Protein AF-A0A0R3Q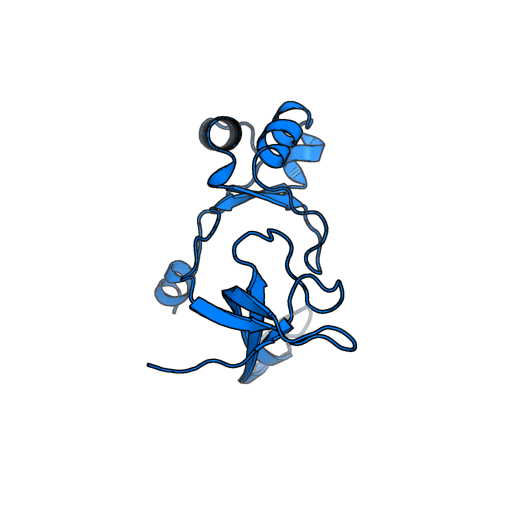9Z8-F1 (afdb_monomer)

InterPro domains:
  IPR005615 Glutathione synthase [PF03917] (2-154)
  IPR005615 Glutathione synthase [PTHR11130] (3-154)
  IPR014709 Glutathione synthase, C-terminal, eukaryotic [G3DSA:3.30.1490.50] (12-78)

Foldseek 3Di:
DVVVVVVPAFDKFALLDPDPVNVVVLVVCLVCVQQKKKDFPDDQQPDIDGDNRSNVCSVPDDNVRSRRIMITTDDQADWDWDWDDDPPDDTDTATKGKDKAWDWDWDWDDCDDPNNDTGTPDTDTDDMWIWMAHSPQPTGHVVVPRTDTDDDDDD

Structure (mmCIF, N/CA/C/O backbone):
data_AF-A0A0R3Q9Z8-F1
#
_entry.id   AF-A0A0R3Q9Z8-F1
#
loop_
_atom_site.group_PDB
_atom_site.id
_atom_site.type_symbol
_atom_site.label_atom_id
_atom_site.label_alt_id
_atom_site.label_comp_id
_atom_site.label_asym_id
_atom_site.label_entity_id
_atom_site.label_seq_id
_atom_site.pdbx_PDB_ins_code
_atom_site.Cartn_x
_atom_site.Cartn_y
_atom_site.Cartn_z
_atom_site.occupancy
_atom_site.B_iso_or_equiv
_atom_site.auth_seq_id
_atom_site.auth_comp_id
_atom_site.auth_asym_id
_atom_site.auth_atom_id
_atom_site.pdbx_PDB_model_num
ATOM 1 N N . MET A 1 1 ? -5.958 5.150 -23.360 1.00 74.81 1 MET A N 1
ATOM 2 C CA . MET A 1 1 ? -4.952 5.277 -22.278 1.00 74.81 1 MET A CA 1
ATOM 3 C C . MET A 1 1 ? -5.593 5.626 -20.936 1.00 74.81 1 MET A C 1
ATOM 5 O O . MET A 1 1 ? -5.501 4.816 -20.028 1.00 74.81 1 MET A O 1
ATOM 9 N N . CYS A 1 2 ? -6.322 6.743 -20.820 1.00 90.94 2 CYS A N 1
ATOM 10 C CA . CYS A 1 2 ? -6.938 7.185 -19.556 1.00 90.94 2 CYS A CA 1
ATOM 11 C C . CYS A 1 2 ? -7.865 6.149 -18.893 1.00 90.94 2 CYS A C 1
ATOM 13 O O . CYS A 1 2 ? -7.839 6.013 -17.678 1.00 90.94 2 CYS A O 1
ATOM 15 N N . ALA A 1 3 ? -8.637 5.380 -19.673 1.00 95.94 3 ALA A N 1
ATOM 16 C CA . ALA A 1 3 ? -9.494 4.320 -19.131 1.00 95.94 3 ALA A CA 1
ATOM 17 C C . ALA A 1 3 ? -8.695 3.211 -18.418 1.00 95.94 3 ALA A C 1
ATOM 19 O O . ALA A 1 3 ? -9.068 2.808 -17.324 1.00 95.94 3 ALA A O 1
ATOM 20 N N . ARG A 1 4 ? -7.558 2.781 -18.991 1.00 95.94 4 ARG A N 1
ATOM 21 C CA . ARG A 1 4 ? -6.675 1.768 -18.384 1.00 95.94 4 ARG A CA 1
ATOM 22 C C . ARG A 1 4 ? -6.050 2.257 -17.080 1.00 95.94 4 ARG A C 1
ATOM 24 O O . ARG A 1 4 ? -5.897 1.467 -16.168 1.00 95.94 4 ARG A O 1
ATOM 31 N N . ILE A 1 5 ? -5.708 3.545 -17.001 1.00 95.94 5 ILE A N 1
ATOM 32 C CA . ILE A 1 5 ? -5.172 4.158 -15.778 1.00 95.94 5 ILE A CA 1
ATOM 33 C C . ILE A 1 5 ? -6.262 4.222 -14.704 1.00 95.94 5 ILE A C 1
ATOM 35 O O . ILE A 1 5 ? -6.057 3.766 -13.591 1.00 95.94 5 ILE A O 1
ATOM 39 N N . ARG A 1 6 ? -7.456 4.726 -15.041 1.00 96.62 6 ARG A N 1
ATOM 40 C CA . ARG A 1 6 ? -8.563 4.832 -14.074 1.00 96.62 6 ARG A CA 1
ATOM 41 C C . ARG A 1 6 ? -8.991 3.480 -13.503 1.00 96.62 6 ARG A C 1
ATOM 43 O O . ARG A 1 6 ? -9.399 3.424 -12.354 1.00 96.62 6 ARG A O 1
ATOM 50 N N . GLN A 1 7 ? -8.877 2.403 -14.281 1.00 97.12 7 GLN A N 1
ATOM 51 C CA . GLN A 1 7 ? -9.171 1.042 -13.822 1.00 97.12 7 GLN A CA 1
ATOM 52 C C . GLN A 1 7 ? -8.245 0.552 -12.699 1.00 97.12 7 GLN A C 1
ATOM 54 O O . GLN A 1 7 ? -8.597 -0.412 -12.029 1.00 97.12 7 GLN A O 1
ATOM 59 N N . THR A 1 8 ? -7.083 1.179 -12.481 1.00 95.94 8 THR A N 1
ATOM 60 C CA . THR A 1 8 ? -6.161 0.791 -11.402 1.00 95.94 8 THR A CA 1
ATOM 61 C C . THR A 1 8 ? -6.380 1.580 -10.113 1.00 95.94 8 THR A C 1
ATOM 63 O O . THR A 1 8 ? -5.646 1.369 -9.151 1.00 95.94 8 THR A O 1
ATOM 66 N N . PHE A 1 9 ? -7.312 2.536 -10.087 1.00 97.31 9 PHE A N 1
ATOM 67 C CA . PHE A 1 9 ? -7.532 3.380 -8.916 1.00 97.31 9 PHE A CA 1
ATOM 68 C C . PHE A 1 9 ? -8.433 2.661 -7.913 1.00 97.31 9 PHE A C 1
ATOM 70 O O . PHE A 1 9 ? -9.537 2.247 -8.255 1.00 97.31 9 PHE A O 1
ATOM 77 N N . ALA A 1 10 ? -7.968 2.565 -6.670 1.00 97.25 10 ALA A N 1
ATOM 78 C CA . ALA A 1 10 ? -8.850 2.348 -5.531 1.00 97.25 10 ALA A CA 1
ATOM 79 C C . ALA A 1 10 ? -9.555 3.666 -5.167 1.00 97.25 10 ALA A C 1
ATOM 81 O O . ALA A 1 10 ? -9.137 4.744 -5.612 1.00 97.25 10 ALA A O 1
ATOM 82 N N . GLY A 1 11 ? -10.592 3.600 -4.335 1.00 97.81 11 GLY A N 1
ATOM 83 C CA . GLY A 1 11 ? -11.200 4.798 -3.764 1.00 97.81 11 GLY A CA 1
ATOM 84 C C . GLY A 1 11 ? -10.171 5.650 -3.010 1.00 97.81 11 GLY A C 1
ATOM 85 O O . GLY A 1 11 ? -9.413 5.138 -2.186 1.00 97.81 11 GLY A O 1
ATOM 86 N N . MET A 1 12 ? -10.122 6.947 -3.311 1.00 97.50 12 MET A N 1
ATOM 87 C CA . MET A 1 12 ? -9.241 7.917 -2.657 1.00 97.50 12 MET A CA 1
ATOM 88 C C . MET A 1 12 ? -10.004 9.218 -2.434 1.00 97.50 12 MET A C 1
ATOM 90 O O . MET A 1 12 ? -10.652 9.719 -3.355 1.00 97.50 12 MET A O 1
ATOM 94 N N . TRP A 1 13 ? -9.908 9.763 -1.224 1.00 98.06 13 TRP A N 1
ATOM 95 C CA . TRP A 1 13 ? -10.628 10.961 -0.808 1.00 98.06 13 TRP A CA 1
ATOM 96 C C . TRP A 1 13 ? -9.703 11.896 -0.029 1.00 98.06 13 TRP A C 1
ATOM 98 O O . TRP A 1 13 ? -9.052 11.477 0.932 1.00 98.06 13 TRP A O 1
ATOM 108 N N . GLY A 1 14 ? -9.657 13.156 -0.463 1.00 97.50 14 GLY A N 1
ATOM 109 C CA . GLY A 1 14 ? -9.049 14.250 0.292 1.00 97.50 14 GLY A CA 1
ATOM 110 C C . GLY A 1 14 ? -9.931 14.664 1.470 1.00 97.50 14 GLY A C 1
ATOM 111 O O . GLY A 1 14 ? -11.146 14.446 1.442 1.00 97.50 14 GLY A O 1
ATOM 112 N N . LEU A 1 15 ? -9.312 15.221 2.510 1.00 97.25 15 LEU A N 1
ATOM 113 C CA . LEU A 1 15 ? -9.976 15.629 3.755 1.00 97.25 15 LEU A CA 1
ATOM 114 C C . LEU A 1 15 ? -9.892 17.144 4.010 1.00 97.25 15 LEU A C 1
ATOM 116 O O . LEU A 1 15 ? -10.255 17.621 5.081 1.00 97.25 15 LEU A O 1
ATOM 120 N N . GLU A 1 16 ? -9.408 17.912 3.036 1.00 94.69 16 GLU A N 1
ATOM 121 C CA . GLU A 1 16 ? -9.184 19.356 3.139 1.00 94.69 16 GLU A CA 1
ATOM 122 C C . GLU A 1 16 ? -10.476 20.194 3.052 1.00 94.69 16 GLU A C 1
ATOM 124 O O . GLU A 1 16 ? -10.543 21.320 3.563 1.00 94.69 16 GLU A O 1
ATOM 129 N N . ASN A 1 17 ? -11.514 19.645 2.416 1.00 93.88 17 ASN A N 1
ATOM 130 C CA . ASN A 1 17 ? -12.780 20.334 2.170 1.00 93.88 17 ASN A CA 1
ATOM 131 C C . ASN A 1 17 ? -13.813 20.016 3.251 1.00 93.88 17 ASN A C 1
ATOM 133 O O . ASN A 1 17 ? -13.955 18.872 3.664 1.00 93.88 17 ASN A O 1
ATOM 137 N N . ASP A 1 18 ? -14.605 21.013 3.638 1.00 91.31 18 ASP A N 1
ATOM 138 C CA . ASP A 1 18 ? -15.706 20.856 4.598 1.00 91.31 18 ASP A CA 1
ATOM 139 C C . ASP A 1 18 ? -17.057 20.695 3.879 1.00 91.31 18 ASP A C 1
ATOM 141 O O . ASP A 1 18 ? -18.016 21.424 4.123 1.00 91.31 18 ASP A O 1
ATOM 145 N N . ASP A 1 19 ? -17.100 19.796 2.895 1.00 95.88 19 ASP A N 1
ATOM 146 C CA . ASP A 1 19 ? -18.308 19.502 2.126 1.00 95.88 19 ASP A CA 1
ATOM 147 C C . ASP A 1 19 ? -18.961 18.181 2.563 1.00 95.88 19 ASP A C 1
ATOM 149 O O . ASP A 1 19 ? -18.362 17.344 3.241 1.00 95.88 19 ASP A O 1
ATOM 153 N N . GLU A 1 20 ? -20.219 17.983 2.162 1.00 97.12 20 GLU A N 1
ATOM 154 C CA . GLU A 1 20 ? -21.011 16.809 2.542 1.00 97.12 20 GLU A CA 1
ATOM 155 C C . GLU A 1 20 ? -20.342 15.484 2.139 1.00 97.12 20 GLU A C 1
ATOM 157 O O . GLU A 1 20 ? -20.471 14.484 2.849 1.00 97.12 20 GLU A O 1
ATOM 162 N N . LYS A 1 21 ? -19.593 15.452 1.027 1.00 96.31 21 LYS A N 1
ATOM 163 C CA . LYS A 1 21 ? -18.909 14.232 0.581 1.00 96.31 21 LYS A CA 1
ATOM 164 C C . LYS A 1 21 ? -17.741 13.911 1.500 1.00 96.31 21 LYS A C 1
ATOM 166 O O . LYS A 1 21 ? -17.607 12.750 1.890 1.00 96.31 21 LYS A O 1
ATOM 171 N N . THR A 1 22 ? -16.943 14.912 1.870 1.00 97.00 22 THR A N 1
ATOM 172 C CA . THR A 1 22 ? -15.841 14.738 2.826 1.00 97.00 22 THR A CA 1
ATOM 173 C C . THR A 1 22 ? -16.364 14.309 4.196 1.00 97.00 22 THR A C 1
ATOM 175 O O . THR A 1 22 ? -15.882 13.335 4.773 1.00 97.00 22 THR A O 1
ATOM 178 N N . GLN A 1 23 ? -17.417 14.957 4.696 1.00 96.69 23 GLN A N 1
ATOM 179 C CA . GLN A 1 23 ? -18.018 14.583 5.980 1.00 96.69 23 GLN A CA 1
ATOM 180 C C . GLN A 1 23 ? -18.570 13.153 5.955 1.00 96.69 23 GLN A C 1
ATOM 182 O O . GLN A 1 23 ? -18.376 12.388 6.903 1.00 96.69 23 GLN A O 1
ATOM 187 N N . ARG A 1 24 ? -19.194 12.746 4.845 1.00 98.00 24 ARG A N 1
ATOM 188 C CA . ARG A 1 24 ? -19.706 11.384 4.675 1.00 98.00 24 ARG A CA 1
ATOM 189 C C . ARG A 1 24 ? -18.595 10.337 4.670 1.00 98.00 24 ARG A C 1
ATOM 191 O O . ARG A 1 24 ? -18.761 9.313 5.328 1.00 98.00 24 ARG A O 1
ATOM 198 N N . ILE A 1 25 ? -17.485 10.565 3.962 1.00 98.12 25 ILE A N 1
ATOM 199 C CA . ILE A 1 25 ? -16.381 9.591 3.944 1.00 98.12 25 ILE A CA 1
ATOM 200 C C . ILE A 1 25 ? -15.678 9.506 5.304 1.00 98.12 25 ILE A C 1
ATOM 202 O O . ILE A 1 25 ? -15.325 8.411 5.729 1.00 98.12 25 ILE A O 1
ATOM 206 N N . ILE A 1 26 ? -15.545 10.622 6.031 1.00 98.00 26 ILE A N 1
ATOM 207 C CA . ILE A 1 26 ? -15.006 10.621 7.400 1.00 98.00 26 ILE A CA 1
ATOM 208 C C . ILE A 1 26 ? -15.903 9.792 8.325 1.00 98.00 26 ILE A C 1
ATOM 210 O O . ILE A 1 26 ? -15.407 8.941 9.062 1.00 98.00 26 ILE A O 1
ATOM 214 N N . GLN A 1 27 ? -17.222 10.001 8.274 1.00 98.06 27 GLN A N 1
ATOM 215 C CA . GLN A 1 27 ? -18.175 9.233 9.080 1.00 98.06 27 GLN A CA 1
ATOM 216 C C . GLN A 1 27 ? -18.137 7.738 8.741 1.00 98.06 27 GLN A C 1
ATOM 218 O O . GLN A 1 27 ? -18.104 6.912 9.655 1.00 98.06 27 GLN A O 1
ATOM 223 N N . ASP A 1 28 ? -18.084 7.389 7.454 1.00 98.31 28 ASP A N 1
ATOM 224 C CA . ASP A 1 28 ? -17.993 5.997 7.002 1.00 98.31 28 ASP A CA 1
ATOM 225 C C . ASP A 1 28 ? -16.681 5.343 7.463 1.00 98.31 28 ASP A C 1
ATOM 227 O O . ASP A 1 28 ? -16.693 4.231 7.987 1.00 98.31 28 ASP A O 1
ATOM 231 N N . ALA A 1 29 ? -15.557 6.060 7.388 1.00 98.38 29 ALA A N 1
ATOM 232 C CA . ALA A 1 29 ? -14.266 5.568 7.865 1.00 98.38 29 ALA A CA 1
ATOM 233 C C . ALA A 1 29 ? -14.171 5.457 9.392 1.00 98.38 29 ALA A C 1
ATOM 235 O O . ALA A 1 29 ? -13.450 4.601 9.901 1.00 98.38 29 ALA A O 1
ATOM 236 N N . ILE A 1 30 ? -14.913 6.272 10.143 1.00 98.31 30 ILE A N 1
ATOM 237 C CA . ILE A 1 30 ? -15.039 6.116 11.597 1.00 98.31 30 ILE A CA 1
ATOM 238 C C . ILE A 1 30 ? -15.905 4.898 11.950 1.00 98.31 30 ILE A C 1
ATOM 240 O O . ILE A 1 30 ? -15.607 4.206 12.927 1.00 98.31 30 ILE A O 1
ATOM 244 N N . ALA A 1 31 ? -16.978 4.650 11.194 1.00 98.50 31 ALA A N 1
ATOM 245 C CA . ALA A 1 31 ? -17.916 3.554 11.439 1.00 98.50 31 ALA A CA 1
ATOM 246 C C . ALA A 1 31 ? -17.374 2.187 10.984 1.00 98.50 31 ALA A C 1
ATOM 248 O O . ALA A 1 31 ? -17.607 1.181 11.655 1.00 98.50 31 ALA A O 1
ATOM 249 N N . HIS A 1 32 ? -16.637 2.164 9.873 1.00 98.25 32 HIS A N 1
ATOM 250 C CA . HIS A 1 32 ? -16.098 0.968 9.221 1.00 98.25 32 HIS A CA 1
ATOM 251 C C . HIS A 1 32 ? -14.592 1.095 8.945 1.00 98.25 32 HIS A C 1
ATOM 253 O O . HIS A 1 32 ? -14.154 0.987 7.794 1.00 98.25 32 HIS A O 1
ATOM 259 N N . PRO A 1 33 ? -13.766 1.343 9.976 1.00 98.06 33 PRO A N 1
ATOM 260 C CA . PRO A 1 33 ? -12.352 1.654 9.791 1.00 98.06 33 PRO A CA 1
ATOM 261 C C . PRO A 1 33 ? -11.542 0.521 9.150 1.00 98.06 33 PRO A C 1
ATOM 263 O O . PRO A 1 33 ? -10.483 0.758 8.573 1.00 98.06 33 PRO A O 1
ATOM 266 N N . GLU A 1 34 ? -12.021 -0.720 9.216 1.00 97.06 34 GLU A N 1
ATOM 267 C CA . GLU A 1 34 ? -11.412 -1.869 8.551 1.00 97.06 34 GLU A CA 1
ATOM 268 C C . GLU A 1 34 ? -11.406 -1.758 7.020 1.00 97.06 34 GLU A C 1
ATOM 270 O O . GLU A 1 34 ? -10.572 -2.394 6.378 1.00 97.06 34 GLU A O 1
ATOM 275 N N . LYS A 1 35 ? -12.294 -0.947 6.432 1.00 98.06 35 LYS A N 1
ATOM 276 C CA . LYS A 1 35 ? -12.394 -0.745 4.978 1.00 98.06 35 LYS A CA 1
ATOM 277 C C . LYS A 1 35 ? -11.456 0.334 4.449 1.00 98.06 35 LYS A C 1
ATOM 279 O O . LYS A 1 35 ? -11.390 0.534 3.238 1.00 98.06 35 LYS A O 1
ATOM 284 N N . PHE A 1 36 ? -10.732 1.024 5.326 1.00 98.31 36 PHE A N 1
ATOM 285 C CA . PHE A 1 36 ? -9.964 2.207 4.965 1.00 98.31 36 PHE A CA 1
ATOM 286 C C . PHE A 1 36 ? -8.539 2.170 5.510 1.00 98.31 36 PHE A C 1
ATOM 288 O O . PHE A 1 36 ? -8.212 1.474 6.471 1.00 98.31 36 PHE A O 1
ATOM 295 N N . VAL A 1 37 ? -7.684 2.956 4.867 1.00 97.56 37 VAL A N 1
ATOM 296 C CA . VAL A 1 37 ? -6.339 3.293 5.323 1.00 97.56 37 VAL A CA 1
ATOM 297 C C . VAL A 1 37 ? -6.243 4.811 5.344 1.00 97.56 37 VAL A C 1
ATOM 299 O O . VAL A 1 37 ? -6.504 5.459 4.329 1.00 97.56 37 VAL A O 1
ATOM 302 N N . LEU A 1 38 ? -5.856 5.378 6.485 1.00 97.81 38 LEU A N 1
ATOM 303 C CA . LEU A 1 38 ? -5.582 6.808 6.608 1.00 97.81 38 LEU A CA 1
ATOM 304 C C . LEU A 1 38 ? -4.088 7.031 6.374 1.00 97.81 38 LEU A C 1
ATOM 306 O O . LEU A 1 38 ? -3.254 6.465 7.089 1.00 97.81 38 LEU A O 1
ATOM 310 N N . LYS A 1 39 ? -3.749 7.830 5.361 1.00 96.94 39 LYS A N 1
ATOM 311 C CA . LYS A 1 39 ? -2.365 8.006 4.907 1.00 96.94 39 LYS A CA 1
ATOM 312 C C . LYS A 1 39 ? -1.916 9.456 5.050 1.00 96.94 39 LYS A C 1
ATOM 314 O O . LYS A 1 39 ? -2.557 10.312 4.442 1.00 96.94 39 LYS A O 1
ATOM 319 N N . PRO A 1 40 ? -0.849 9.747 5.814 1.00 95.62 40 PRO A N 1
ATOM 320 C CA . PRO A 1 40 ? -0.187 11.043 5.740 1.00 95.62 40 PRO A CA 1
ATOM 321 C C . PRO A 1 40 ? 0.577 11.178 4.417 1.00 95.62 40 PRO A C 1
ATOM 323 O O . PRO A 1 40 ? 0.841 10.185 3.737 1.00 95.62 40 PRO A O 1
ATOM 326 N N . GLN A 1 41 ? 1.018 12.394 4.098 1.00 91.88 41 GLN A N 1
ATOM 327 C CA . GLN A 1 41 ? 1.934 12.662 2.979 1.00 91.88 41 GLN A CA 1
ATOM 328 C C . GLN A 1 41 ? 3.386 12.246 3.313 1.00 91.88 41 GLN A C 1
ATOM 330 O O . GLN A 1 41 ? 4.284 13.084 3.386 1.00 91.88 41 GLN A O 1
ATOM 335 N N . LEU A 1 42 ? 3.611 10.954 3.584 1.00 90.88 42 LEU A N 1
ATOM 336 C CA . LEU A 1 42 ? 4.920 10.361 3.898 1.00 90.88 42 LEU A CA 1
ATOM 337 C C . LEU A 1 42 ? 5.259 9.196 2.957 1.00 90.88 42 LEU A C 1
ATOM 339 O O . LEU A 1 42 ? 4.379 8.577 2.364 1.00 90.88 42 LEU A O 1
ATOM 343 N N . GLU A 1 43 ? 6.549 8.863 2.881 1.00 86.19 43 GLU A N 1
ATOM 344 C CA . GLU A 1 43 ? 7.095 7.811 2.016 1.00 86.19 43 GLU A CA 1
ATOM 345 C C . GLU A 1 43 ? 7.691 6.635 2.806 1.00 86.19 43 GLU A C 1
ATOM 347 O O . GLU A 1 43 ? 7.934 6.703 4.012 1.00 86.19 43 GLU A O 1
ATOM 352 N N . GLY A 1 44 ? 7.950 5.521 2.114 1.00 76.00 44 GLY A N 1
ATOM 353 C CA . GLY A 1 44 ? 8.661 4.366 2.685 1.00 76.00 44 GLY A CA 1
ATOM 354 C C . GLY A 1 44 ? 7.806 3.422 3.540 1.00 76.00 44 GLY A C 1
ATOM 355 O O . GLY A 1 44 ? 8.335 2.492 4.146 1.00 76.00 44 GLY A O 1
ATOM 356 N N . GLY A 1 45 ? 6.485 3.618 3.569 1.00 67.19 45 GLY A N 1
ATOM 357 C CA . GLY A 1 45 ? 5.543 2.724 4.254 1.00 67.19 45 GLY A CA 1
ATOM 358 C C . GLY A 1 45 ? 5.408 2.959 5.763 1.00 67.19 45 GLY A C 1
ATOM 359 O O . GLY A 1 45 ? 4.710 2.197 6.434 1.00 67.19 45 GLY A O 1
ATOM 360 N N . GLY A 1 46 ? 6.041 4.007 6.295 1.00 74.69 46 GLY A N 1
ATOM 361 C CA . GLY A 1 46 ? 5.828 4.484 7.660 1.00 74.69 46 GLY A CA 1
ATOM 362 C C . GLY A 1 46 ? 4.680 5.494 7.740 1.00 74.69 46 GLY A C 1
ATOM 363 O O . GLY A 1 46 ? 4.505 6.308 6.842 1.00 74.69 46 GLY A O 1
ATOM 364 N N . GLY A 1 47 ? 3.911 5.457 8.832 1.00 87.12 47 GLY A N 1
ATOM 365 C CA . GLY A 1 47 ? 2.962 6.523 9.192 1.00 87.12 47 GLY A CA 1
ATOM 366 C C . GLY A 1 47 ? 1.495 6.310 8.806 1.00 87.12 47 GLY A C 1
ATOM 367 O O . GLY A 1 47 ? 0.657 7.089 9.244 1.00 87.12 47 GLY A O 1
ATOM 368 N N . ASN A 1 48 ? 1.160 5.266 8.042 1.00 94.62 48 ASN A N 1
ATOM 369 C CA . ASN A 1 48 ? -0.242 4.923 7.775 1.00 94.62 48 ASN A CA 1
ATOM 370 C C . ASN A 1 48 ? -0.929 4.380 9.035 1.00 94.62 48 ASN A C 1
ATOM 372 O O . ASN A 1 48 ? -0.325 3.590 9.766 1.00 94.62 48 ASN A O 1
ATOM 376 N N . TYR A 1 49 ? -2.206 4.717 9.202 1.00 96.44 49 TYR A N 1
ATOM 377 C CA . TYR A 1 49 ? -3.074 4.163 10.242 1.00 96.44 49 TYR A CA 1
ATOM 378 C C . TYR A 1 49 ? -4.047 3.146 9.643 1.00 96.44 49 TYR A C 1
ATOM 380 O O . TYR A 1 49 ? -4.522 3.312 8.513 1.00 96.44 49 TYR A O 1
ATOM 388 N N . TYR A 1 50 ? -4.356 2.107 10.417 1.00 96.06 50 TYR A N 1
ATOM 389 C CA . TYR A 1 50 ? -5.194 0.983 9.997 1.00 96.06 50 TYR A CA 1
ATOM 390 C C . TYR A 1 50 ? -6.183 0.598 11.093 1.00 96.06 50 TYR A C 1
ATOM 392 O O . TYR A 1 50 ? -5.906 0.757 12.283 1.00 96.06 50 TYR A O 1
ATOM 400 N N . GLY A 1 51 ? -7.338 0.056 10.695 1.00 95.31 51 GLY A N 1
ATOM 401 C CA . GLY A 1 51 ? -8.335 -0.434 11.643 1.00 95.31 51 GLY A CA 1
ATOM 402 C C . GLY A 1 51 ? -8.681 0.632 12.685 1.00 95.31 51 GLY A C 1
ATOM 403 O O . GLY A 1 51 ? -8.834 1.802 12.352 1.00 95.31 51 GLY A O 1
ATOM 404 N N . LYS A 1 52 ? -8.767 0.255 13.962 1.00 96.81 52 LYS A N 1
ATOM 405 C CA . LYS A 1 52 ? -9.207 1.164 15.038 1.00 96.81 52 LYS A CA 1
ATOM 406 C C . LYS A 1 52 ? -8.446 2.496 15.083 1.00 96.81 52 LYS A C 1
ATOM 408 O O . LYS A 1 52 ? -9.075 3.519 15.343 1.00 96.81 52 LYS A O 1
ATOM 413 N N . GLU A 1 53 ? -7.155 2.499 14.746 1.00 97.50 53 GLU A N 1
ATOM 414 C CA . GLU A 1 53 ? -6.331 3.713 14.730 1.00 97.50 53 GLU A CA 1
ATOM 415 C C . GLU A 1 53 ? -6.837 4.758 13.720 1.00 97.50 53 GLU A C 1
ATOM 417 O O . GLU A 1 53 ? -6.725 5.956 13.970 1.00 97.50 53 GLU A O 1
ATOM 422 N N . VAL A 1 54 ? -7.450 4.333 12.604 1.00 98.12 54 VAL A N 1
ATOM 423 C CA . VAL A 1 54 ? -8.094 5.240 11.634 1.00 98.12 54 VAL A CA 1
ATOM 424 C C . VAL A 1 54 ? -9.211 6.026 12.313 1.00 98.12 54 VAL A C 1
ATOM 426 O O . VAL A 1 54 ? -9.231 7.256 12.262 1.00 98.12 54 VAL A O 1
ATOM 429 N N . ALA A 1 55 ? -10.126 5.322 12.984 1.00 98.12 55 ALA A N 1
ATOM 430 C CA . ALA A 1 55 ? -11.266 5.943 13.648 1.00 98.12 55 ALA A CA 1
ATOM 431 C C . ALA A 1 55 ? -10.829 6.824 14.826 1.00 98.12 55 ALA A C 1
ATOM 433 O O . ALA A 1 55 ? -11.393 7.897 15.034 1.00 98.12 55 ALA A O 1
ATOM 434 N N . GLU A 1 56 ? -9.837 6.382 15.600 1.00 98.00 56 GLU A N 1
ATOM 435 C CA . GLU A 1 56 ? -9.273 7.156 16.708 1.00 98.00 56 GLU A CA 1
ATOM 436 C C . GLU A 1 56 ? -8.641 8.454 16.207 1.00 98.00 56 GLU A C 1
ATOM 438 O O . GLU A 1 56 ? -8.978 9.530 16.705 1.00 98.00 56 GLU A O 1
ATOM 443 N N . LYS A 1 57 ? -7.803 8.381 15.166 1.00 97.69 57 LYS A N 1
ATOM 444 C CA . LYS A 1 57 ? -7.126 9.556 14.618 1.00 97.69 57 LYS A CA 1
ATOM 445 C C . LYS A 1 57 ? -8.123 10.546 14.011 1.00 97.69 57 LYS A C 1
ATOM 447 O O . LYS A 1 57 ? -8.065 11.729 14.350 1.00 97.69 57 LYS A O 1
ATOM 452 N N . LEU A 1 58 ? -9.083 10.075 13.207 1.00 97.69 58 LEU A N 1
ATOM 453 C CA . LEU A 1 58 ? -10.119 10.917 12.585 1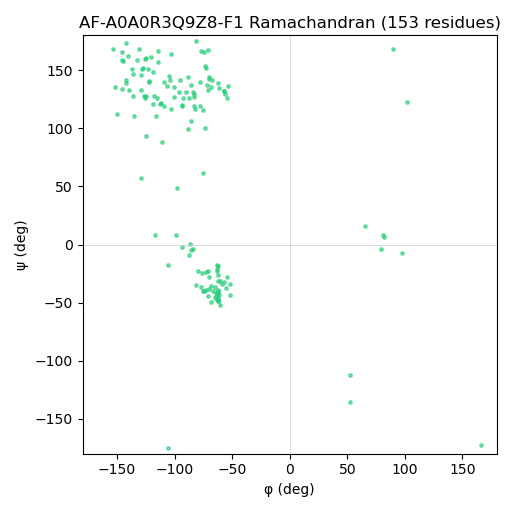.00 97.69 58 LEU A CA 1
ATOM 454 C C . LEU A 1 58 ? -10.976 11.675 13.610 1.00 97.69 58 LEU A C 1
ATOM 456 O O . LEU A 1 58 ? -11.362 12.809 13.350 1.00 97.69 58 LEU A O 1
ATOM 460 N N . LYS A 1 59 ? -11.242 11.096 14.787 1.00 97.00 59 LYS A N 1
ATOM 461 C CA . LYS A 1 59 ? -12.009 11.772 15.853 1.00 97.00 59 LYS A CA 1
ATOM 462 C C . LYS A 1 59 ? -11.250 12.913 16.529 1.00 97.00 59 LYS A C 1
ATOM 464 O O . LYS A 1 59 ? -11.881 13.764 17.147 1.00 97.00 59 LYS A O 1
ATOM 469 N N . THR A 1 60 ? -9.920 12.900 16.469 1.00 96.38 60 THR A N 1
ATOM 470 C CA . THR A 1 60 ? -9.068 13.859 17.195 1.00 96.38 60 THR A CA 1
ATOM 471 C C . THR A 1 60 ? -8.443 14.934 16.317 1.00 96.38 60 THR A C 1
ATOM 473 O O . THR A 1 60 ? -7.973 15.934 16.851 1.00 96.38 60 THR A O 1
ATOM 476 N N . MET A 1 61 ? -8.399 14.727 14.998 1.00 95.94 61 MET A N 1
ATOM 477 C CA . MET A 1 61 ? -7.713 15.642 14.091 1.00 95.94 61 MET A CA 1
ATOM 478 C C . MET A 1 61 ? -8.463 16.963 13.937 1.00 95.94 61 MET A C 1
ATOM 480 O O . MET A 1 61 ? -9.682 16.989 13.755 1.00 95.94 61 MET A O 1
ATOM 484 N N . ASN A 1 62 ? -7.713 18.062 13.949 1.00 94.75 62 ASN A N 1
ATOM 485 C CA . ASN A 1 62 ? -8.220 19.361 13.521 1.00 94.75 62 ASN A CA 1
ATOM 486 C C . ASN A 1 62 ? -8.191 19.497 11.984 1.00 94.75 62 ASN A C 1
ATOM 488 O O . ASN A 1 62 ? -7.693 18.626 11.273 1.00 94.75 62 ASN A O 1
ATOM 492 N N . ARG A 1 63 ? -8.724 20.604 11.459 1.00 90.88 63 ARG A N 1
ATOM 493 C CA . ARG A 1 63 ? -8.842 20.833 10.010 1.00 90.88 63 ARG A CA 1
ATOM 494 C C . ARG A 1 63 ? -7.495 20.880 9.279 1.00 90.88 63 ARG A C 1
ATOM 496 O O . ARG A 1 63 ? -7.390 20.340 8.182 1.00 90.88 63 ARG A O 1
ATOM 503 N N . ASP A 1 64 ? -6.483 21.495 9.883 1.00 91.44 64 ASP A N 1
ATOM 504 C CA . ASP A 1 64 ? -5.150 21.592 9.281 1.00 91.44 64 ASP A CA 1
ATOM 505 C C . ASP A 1 64 ? -4.466 20.223 9.265 1.00 91.44 64 ASP A C 1
ATOM 507 O O . ASP A 1 64 ? -3.824 19.856 8.282 1.00 91.44 64 ASP A O 1
ATOM 511 N N . GLU A 1 65 ? -4.658 19.426 10.323 1.00 95.12 65 GLU A N 1
ATOM 512 C CA . GLU A 1 65 ? -4.210 18.037 10.340 1.00 95.12 65 GLU A CA 1
ATOM 513 C C . GLU A 1 65 ? -4.908 17.232 9.251 1.00 95.12 65 GLU A C 1
ATOM 515 O O . GLU A 1 65 ? -4.209 16.581 8.490 1.00 95.12 65 GLU A O 1
ATOM 520 N N .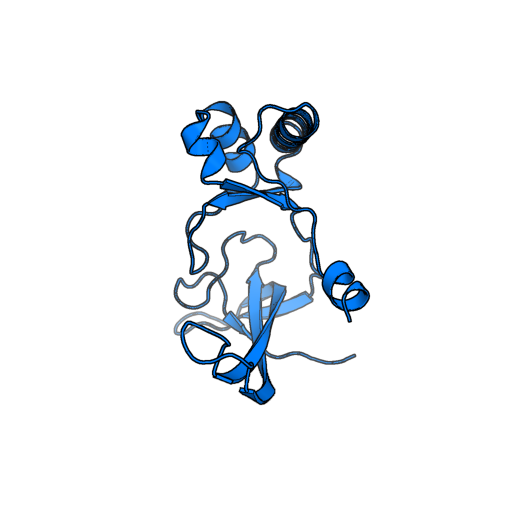 MET A 1 66 ? -6.238 17.312 9.121 1.00 95.88 66 MET A N 1
ATOM 521 C CA . MET A 1 66 ? -6.999 16.588 8.091 1.00 95.88 66 MET A CA 1
ATOM 522 C C . MET A 1 66 ? -6.439 16.829 6.683 1.00 95.88 66 MET A C 1
ATOM 524 O O . MET A 1 66 ? -6.244 15.872 5.938 1.00 95.88 66 MET A O 1
ATOM 528 N N . ALA A 1 67 ? -6.088 18.074 6.343 1.00 95.75 67 ALA A N 1
ATOM 529 C CA . ALA A 1 67 ? -5.516 18.422 5.040 1.00 95.75 67 ALA A CA 1
ATOM 530 C C . ALA A 1 67 ? -4.164 17.736 4.741 1.00 95.75 67 ALA A C 1
ATOM 532 O O . ALA A 1 67 ? -3.762 17.638 3.581 1.00 95.75 67 ALA A O 1
ATOM 533 N N . ALA A 1 68 ? -3.462 17.230 5.760 1.00 95.75 68 ALA A N 1
ATOM 534 C CA . ALA A 1 68 ? -2.222 16.469 5.607 1.00 95.75 68 ALA A CA 1
ATOM 535 C C . ALA A 1 68 ? -2.442 14.961 5.370 1.00 95.75 68 ALA A C 1
ATOM 537 O O . ALA A 1 68 ? -1.462 14.221 5.233 1.00 95.75 68 ALA A O 1
ATOM 538 N N . TYR A 1 69 ? -3.695 14.495 5.311 1.00 97.12 69 TYR A N 1
ATOM 539 C CA . TYR A 1 69 ? -4.040 13.089 5.111 1.00 97.12 69 TYR A CA 1
ATOM 540 C C . TYR A 1 69 ? -4.994 12.872 3.938 1.00 97.12 69 TYR A C 1
ATOM 542 O O . TYR A 1 69 ? -5.737 13.756 3.520 1.00 97.12 69 TYR A O 1
ATOM 550 N N . ILE A 1 70 ? -5.008 11.633 3.454 1.00 97.56 70 ILE A N 1
ATOM 551 C CA . ILE A 1 70 ? -6.074 11.102 2.605 1.00 97.56 70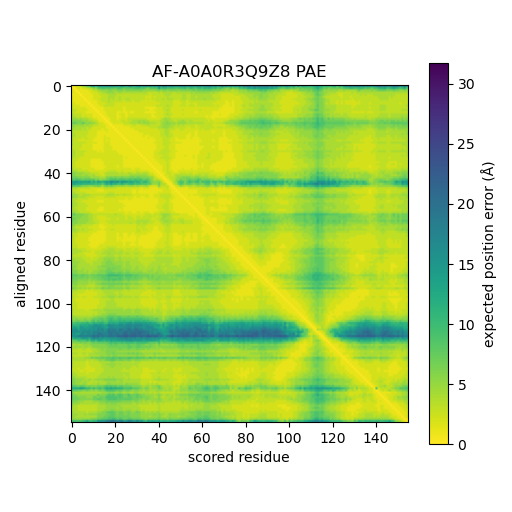 ILE A CA 1
ATOM 552 C C . ILE A 1 70 ? -6.674 9.850 3.241 1.00 97.56 70 ILE A C 1
ATOM 554 O O . ILE A 1 70 ? -5.976 9.082 3.915 1.00 97.56 70 ILE A O 1
ATOM 558 N N . ILE A 1 71 ? -7.954 9.607 2.969 1.00 98.25 71 ILE A N 1
ATOM 559 C CA . ILE A 1 71 ? -8.556 8.284 3.139 1.00 98.25 71 ILE A CA 1
ATOM 560 C C . ILE A 1 71 ? -8.384 7.529 1.823 1.00 98.25 71 ILE A C 1
ATOM 562 O O . ILE A 1 71 ? -8.692 8.045 0.749 1.00 98.25 71 ILE A O 1
ATOM 566 N N . MET A 1 72 ? -7.906 6.294 1.907 1.00 98.38 72 MET A N 1
ATOM 567 C CA . MET A 1 72 ? -7.856 5.364 0.785 1.00 98.38 72 MET A CA 1
ATOM 568 C C . MET A 1 72 ? -8.636 4.100 1.135 1.00 98.38 72 MET A C 1
ATOM 570 O O . MET A 1 72 ? -8.553 3.602 2.257 1.00 98.38 72 MET A O 1
ATOM 574 N N . GLU A 1 73 ? -9.369 3.564 0.169 1.00 98.25 73 GLU A N 1
ATOM 575 C CA . GLU A 1 73 ? -9.990 2.247 0.258 1.00 98.25 73 GLU A CA 1
ATOM 576 C C . GLU A 1 73 ? -8.923 1.177 0.534 1.00 98.25 73 GLU A C 1
ATOM 578 O O . GLU A 1 73 ? -7.873 1.117 -0.119 1.00 98.25 73 GLU A O 1
ATOM 583 N N . ARG A 1 74 ? -9.183 0.312 1.516 1.00 97.00 74 ARG A N 1
ATOM 584 C CA . ARG A 1 74 ? -8.297 -0.801 1.843 1.00 97.00 74 ARG A CA 1
ATOM 585 C C . ARG A 1 74 ? -8.457 -1.902 0.798 1.00 97.00 74 ARG A C 1
ATOM 587 O O . ARG A 1 74 ? -9.489 -2.560 0.705 1.00 97.00 74 ARG A O 1
ATOM 594 N N . ILE A 1 75 ? -7.386 -2.155 0.056 1.00 96.06 75 ILE A N 1
ATOM 595 C CA . ILE A 1 75 ? -7.327 -3.261 -0.901 1.00 96.06 75 ILE A CA 1
ATOM 596 C C . ILE A 1 75 ? -7.262 -4.587 -0.134 1.00 96.06 75 ILE A C 1
ATOM 598 O O . ILE A 1 75 ? -6.462 -4.737 0.792 1.00 96.06 75 ILE A O 1
ATOM 602 N N . THR A 1 76 ? -8.081 -5.556 -0.549 1.00 94.56 76 THR A N 1
ATOM 603 C CA . THR A 1 76 ? -8.116 -6.910 0.025 1.00 94.56 76 THR A CA 1
ATOM 604 C C . THR A 1 76 ? -7.573 -7.909 -1.006 1.00 94.56 76 THR A C 1
ATOM 606 O O . THR A 1 76 ? -8.334 -8.395 -1.842 1.00 94.56 76 THR A O 1
ATOM 609 N N . PRO A 1 77 ? -6.250 -8.156 -1.035 1.00 94.81 77 PRO A N 1
ATOM 610 C CA . PRO A 1 77 ? -5.618 -8.990 -2.056 1.00 94.81 77 PRO A CA 1
ATOM 611 C C . PRO A 1 77 ? -5.898 -10.485 -1.850 1.00 94.81 77 PRO A C 1
ATOM 613 O O . PRO A 1 77 ? -6.312 -10.925 -0.776 1.00 94.81 77 PRO A O 1
ATOM 616 N N . MET A 1 78 ? -5.614 -11.280 -2.884 1.00 94.44 78 MET A N 1
ATOM 61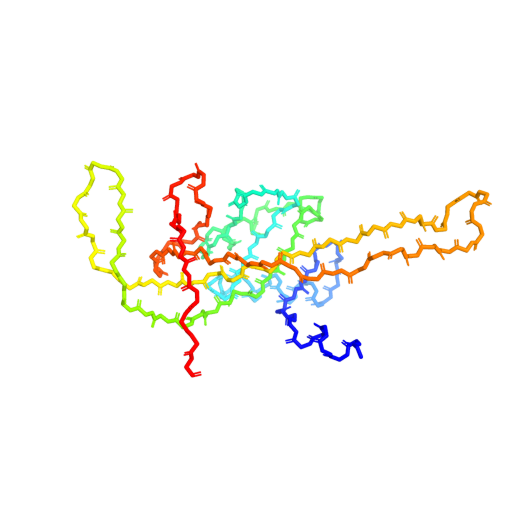7 C CA . MET A 1 78 ? -5.633 -12.740 -2.793 1.00 94.44 78 MET A CA 1
ATOM 618 C C . MET A 1 78 ? -4.610 -13.229 -1.763 1.00 94.44 78 MET A C 1
ATOM 620 O O . MET A 1 78 ? -3.460 -12.789 -1.756 1.00 94.44 78 MET A O 1
ATOM 624 N N . VAL A 1 79 ? -5.040 -14.170 -0.925 1.00 97.56 79 VAL A N 1
ATOM 625 C CA . VAL A 1 79 ? -4.193 -14.831 0.066 1.00 97.56 79 VAL A CA 1
ATOM 626 C C . VAL A 1 79 ? -3.684 -16.145 -0.510 1.00 97.56 79 VAL A C 1
ATOM 628 O O . VAL A 1 79 ? -4.472 -16.952 -1.004 1.00 97.56 79 VAL A O 1
ATOM 631 N N . VAL A 1 80 ? -2.380 -16.375 -0.407 1.00 96.38 80 VAL A N 1
ATOM 632 C CA . VAL A 1 80 ? -1.732 -17.625 -0.824 1.00 96.38 80 VAL A CA 1
ATOM 633 C C . VAL A 1 80 ? -0.880 -18.177 0.312 1.00 96.38 80 VAL A C 1
ATOM 635 O O . VAL A 1 80 ? -0.395 -17.423 1.149 1.00 96.38 80 VAL A O 1
ATOM 638 N N . LYS A 1 81 ? -0.686 -19.497 0.367 1.00 97.50 81 LYS A N 1
ATOM 639 C CA . LYS A 1 81 ? 0.278 -20.100 1.296 1.00 97.50 81 LYS A CA 1
ATOM 640 C C . LYS A 1 81 ? 1.671 -20.041 0.689 1.00 97.50 81 LYS A C 1
ATOM 642 O O . LYS A 1 81 ? 1.850 -20.479 -0.444 1.00 97.50 81 LYS A O 1
ATOM 647 N N . ASN A 1 82 ? 2.642 -19.536 1.441 1.00 96.88 82 ASN A N 1
ATOM 648 C CA . ASN A 1 82 ? 4.038 -19.499 1.016 1.00 96.88 82 ASN A CA 1
ATOM 649 C C . ASN A 1 82 ? 4.978 -19.705 2.215 1.00 96.88 82 ASN A C 1
ATOM 651 O O . ASN A 1 82 ? 4.585 -19.485 3.364 1.00 96.88 82 ASN A O 1
ATOM 655 N N . TYR A 1 83 ? 6.211 -20.132 1.949 1.00 97.00 83 TYR A N 1
ATOM 656 C CA . TYR A 1 83 ? 7.270 -20.162 2.952 1.00 97.00 83 TYR A CA 1
ATOM 657 C C . TYR A 1 83 ? 7.982 -18.812 2.992 1.00 97.00 83 TYR A C 1
ATOM 659 O O . TYR A 1 83 ? 8.483 -18.331 1.977 1.00 97.00 83 TYR A O 1
ATOM 667 N N . VAL A 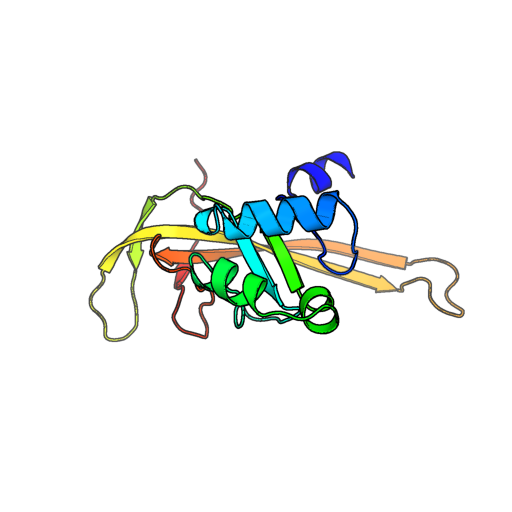1 84 ? 8.062 -18.218 4.177 1.00 96.12 84 VAL A N 1
ATOM 668 C CA . VAL A 1 84 ? 8.846 -17.011 4.434 1.00 96.12 84 VAL A CA 1
ATOM 669 C C . VAL A 1 84 ? 10.153 -17.415 5.099 1.00 96.12 84 VAL A C 1
ATOM 671 O O . VAL A 1 84 ? 10.159 -18.131 6.098 1.00 96.12 84 VAL A O 1
ATOM 674 N N . ILE A 1 85 ? 11.263 -16.963 4.522 1.00 95.69 85 ILE A N 1
ATOM 675 C CA . ILE A 1 85 ? 12.614 -17.273 4.989 1.00 95.69 85 ILE A CA 1
ATOM 676 C C . ILE A 1 85 ? 13.284 -15.966 5.396 1.00 95.69 85 ILE A C 1
ATOM 678 O O . ILE A 1 85 ? 13.320 -15.007 4.618 1.00 95.69 85 ILE A O 1
ATOM 682 N N . ARG A 1 86 ? 13.828 -15.933 6.613 1.00 94.38 86 ARG A N 1
ATOM 683 C CA . ARG A 1 86 ? 14.607 -14.809 7.139 1.00 94.38 86 ARG A CA 1
ATOM 684 C C . ARG A 1 86 ? 15.941 -15.312 7.692 1.00 94.38 86 ARG A C 1
ATOM 686 O O . ARG A 1 86 ? 16.029 -16.468 8.104 1.00 94.38 86 ARG A O 1
ATOM 693 N N . PRO A 1 87 ? 17.001 -14.486 7.679 1.00 95.00 87 PRO A N 1
ATOM 694 C CA . PRO A 1 87 ? 18.281 -14.882 8.251 1.00 95.00 87 PRO A CA 1
ATOM 695 C C . PRO A 1 87 ? 18.125 -15.277 9.722 1.00 95.00 87 PRO A C 1
ATOM 697 O O . PRO A 1 87 ? 17.552 -14.517 10.492 1.00 95.00 87 PRO A O 1
ATOM 700 N N . GLN A 1 88 ? 18.699 -16.421 10.104 1.00 95.44 88 GLN A N 1
ATOM 701 C CA . GLN A 1 88 ? 18.709 -16.923 11.489 1.00 95.44 88 GLN A CA 1
ATOM 702 C C . GLN A 1 88 ? 17.325 -17.289 12.060 1.00 95.44 88 GLN A C 1
ATOM 704 O O . GLN A 1 88 ? 17.195 -17.481 13.266 1.00 95.44 88 GLN A O 1
ATOM 709 N N . GLU A 1 89 ? 16.312 -17.434 11.206 1.00 95.56 89 GLU A N 1
ATOM 710 C CA . GLU A 1 89 ? 14.984 -17.927 11.572 1.00 95.56 89 GLU A CA 1
ATOM 711 C C . GLU A 1 89 ? 14.677 -19.214 10.798 1.00 95.56 89 GLU A C 1
ATOM 713 O O . GLU A 1 89 ? 15.122 -19.393 9.661 1.00 95.56 89 GLU A O 1
ATOM 718 N N . GLU A 1 90 ? 13.900 -20.113 11.402 1.00 96.81 90 GLU A N 1
ATOM 719 C CA . GLU A 1 90 ? 13.392 -21.291 10.697 1.00 96.81 90 GLU A CA 1
ATOM 720 C C . GLU A 1 90 ? 12.384 -20.873 9.610 1.00 96.81 90 GLU A C 1
ATOM 722 O O . GLU A 1 90 ? 11.574 -19.969 9.846 1.00 96.81 90 GLU A O 1
ATOM 727 N N . PRO A 1 91 ? 12.380 -21.522 8.429 1.00 96.69 91 PRO A N 1
ATOM 728 C CA . PRO A 1 91 ? 11.386 -21.259 7.396 1.00 96.69 91 PRO A CA 1
ATOM 729 C C . PRO A 1 91 ? 9.956 -21.406 7.927 1.00 96.69 91 PRO A C 1
ATOM 731 O O . PRO A 1 91 ? 9.576 -22.459 8.445 1.00 96.69 91 PRO A O 1
ATOM 734 N N . LEU A 1 92 ? 9.135 -20.374 7.741 1.00 96.50 92 LEU A N 1
ATOM 735 C CA . LEU A 1 92 ? 7.769 -20.341 8.256 1.00 96.50 92 LEU A CA 1
ATOM 736 C C . LEU A 1 92 ? 6.756 -20.466 7.118 1.00 96.50 92 LEU A C 1
ATOM 738 O O . LEU A 1 92 ? 6.694 -19.607 6.241 1.00 96.50 92 LEU A O 1
ATOM 742 N N . LEU A 1 93 ? 5.929 -21.515 7.146 1.00 97.56 93 LEU A N 1
ATOM 743 C CA . LEU A 1 93 ? 4.768 -21.619 6.261 1.00 97.56 93 LEU A CA 1
ATOM 744 C C . LEU A 1 93 ? 3.645 -20.733 6.797 1.00 97.56 93 LEU A C 1
ATOM 746 O O . LEU A 1 93 ? 3.135 -20.971 7.893 1.00 97.56 93 LEU A O 1
ATOM 750 N N . MET A 1 94 ? 3.219 -19.753 6.010 1.00 96.44 94 MET A N 1
ATOM 751 C CA . MET A 1 94 ? 2.182 -18.813 6.423 1.00 96.44 94 MET A CA 1
ATOM 752 C C . MET A 1 94 ? 1.295 -18.374 5.261 1.00 96.44 94 MET A C 1
ATOM 754 O O . MET A 1 94 ? 1.600 -18.597 4.089 1.00 96.44 94 MET A O 1
ATOM 758 N N . ASP A 1 95 ? 0.166 -17.766 5.611 1.00 98.19 95 ASP A N 1
ATOM 759 C CA . ASP A 1 95 ? -0.722 -17.136 4.645 1.00 98.19 95 ASP A CA 1
ATOM 760 C C . ASP A 1 95 ? -0.184 -15.733 4.327 1.00 98.19 95 ASP A C 1
ATOM 762 O O . ASP A 1 95 ? -0.132 -14.867 5.205 1.00 98.19 95 ASP A O 1
ATOM 766 N N . VAL A 1 96 ? 0.204 -15.502 3.075 1.00 97.38 96 VAL A N 1
ATOM 767 C CA . VAL A 1 96 ? 0.806 -14.249 2.618 1.00 97.38 96 VAL A CA 1
ATOM 768 C C . VAL A 1 96 ? -0.076 -13.518 1.617 1.00 97.38 96 VAL A C 1
ATOM 770 O O . VAL A 1 96 ? -0.905 -14.108 0.920 1.00 97.38 96 VAL A O 1
ATOM 773 N N . VAL A 1 97 ? 0.150 -12.213 1.532 1.00 97.25 97 VAL A N 1
ATOM 774 C CA . VAL A 1 97 ? -0.380 -11.332 0.495 1.00 97.25 97 VAL A CA 1
ATOM 775 C C . VAL A 1 97 ? 0.780 -10.642 -0.216 1.00 97.25 97 VAL A C 1
ATOM 777 O O . VAL A 1 97 ? 1.751 -10.241 0.430 1.00 97.25 97 VAL A O 1
ATOM 780 N N . GLY A 1 98 ? 0.679 -10.518 -1.540 1.00 95.56 98 GLY A N 1
ATOM 781 C CA . GLY A 1 98 ? 1.711 -9.918 -2.385 1.00 95.56 98 GLY A CA 1
ATOM 782 C C . GLY A 1 98 ? 1.355 -8.506 -2.850 1.00 95.56 98 GLY A C 1
ATOM 783 O O . GLY A 1 98 ? 0.210 -8.223 -3.202 1.00 95.56 98 GLY A O 1
ATOM 784 N N . GLU A 1 99 ? 2.354 -7.631 -2.901 1.00 95.94 99 GLU A N 1
ATOM 785 C CA . GLU A 1 99 ? 2.281 -6.295 -3.491 1.00 95.94 99 GLU A CA 1
ATOM 786 C C . GLU A 1 99 ? 3.233 -6.219 -4.693 1.00 95.94 99 GLU A C 1
ATOM 788 O O . GLU A 1 99 ? 4.457 -6.256 -4.531 1.00 95.94 99 GLU A O 1
ATOM 793 N N . LEU A 1 100 ? 2.666 -6.129 -5.901 1.00 96.31 100 LEU A N 1
ATOM 794 C CA . LEU A 1 100 ? 3.416 -6.027 -7.154 1.00 96.31 100 LEU A CA 1
ATOM 795 C C . LEU A 1 100 ? 3.840 -4.576 -7.417 1.00 96.31 100 LEU A C 1
ATOM 797 O O . LEU A 1 100 ? 3.002 -3.698 -7.609 1.00 96.31 100 LEU A O 1
ATOM 801 N N . GLY A 1 101 ? 5.147 -4.349 -7.493 1.00 96.31 101 GLY A N 1
ATOM 802 C CA . GLY A 1 101 ? 5.751 -3.136 -8.029 1.00 96.31 101 GLY A CA 1
ATOM 803 C C . GLY A 1 101 ? 6.241 -3.355 -9.459 1.00 96.31 101 GLY A C 1
ATOM 804 O O . GLY A 1 101 ? 6.885 -4.361 -9.756 1.00 96.31 101 GLY A O 1
ATOM 805 N N . VAL A 1 102 ? 5.965 -2.395 -10.341 1.00 97.50 102 VAL A N 1
ATOM 806 C CA . VAL A 1 102 ? 6.445 -2.386 -11.729 1.00 97.50 102 VAL A CA 1
ATOM 807 C C . VAL A 1 102 ? 7.425 -1.233 -11.889 1.00 97.50 102 VAL A C 1
ATOM 809 O O . VAL A 1 102 ? 7.063 -0.079 -11.664 1.00 97.50 102 VAL A O 1
ATOM 812 N N . TYR A 1 103 ? 8.663 -1.537 -12.273 1.00 97.50 103 TYR A N 1
ATOM 813 C CA . TYR A 1 103 ? 9.680 -0.513 -12.480 1.00 97.50 103 TYR A CA 1
ATOM 814 C C . TYR A 1 103 ? 9.587 0.058 -13.892 1.00 97.50 103 TYR A C 1
ATOM 816 O O . TYR A 1 103 ? 9.428 -0.664 -14.880 1.00 97.50 103 TYR A O 1
ATOM 824 N N . ALA A 1 104 ? 9.715 1.374 -13.992 1.00 96.81 104 ALA A N 1
ATOM 825 C CA . ALA A 1 104 ? 9.746 2.090 -15.253 1.00 96.81 104 ALA A CA 1
ATOM 826 C C . ALA A 1 104 ? 10.702 3.275 -15.153 1.00 96.81 104 ALA A C 1
ATOM 828 O O . ALA A 1 104 ? 10.984 3.771 -14.062 1.00 96.81 104 ALA A O 1
ATOM 829 N N . TYR A 1 105 ? 11.182 3.737 -16.301 1.00 95.31 105 TYR A N 1
ATOM 830 C CA . TYR A 1 105 ? 11.946 4.968 -16.402 1.00 95.31 105 TYR A CA 1
ATOM 831 C C . TYR A 1 105 ? 11.489 5.789 -17.602 1.00 95.31 105 TYR A C 1
ATOM 833 O O . TYR A 1 105 ? 11.107 5.262 -18.653 1.00 95.31 105 TYR A O 1
ATOM 841 N N . LEU A 1 106 ? 11.569 7.103 -17.428 1.00 94.75 106 LEU A N 1
ATOM 842 C CA . LEU A 1 106 ? 11.333 8.093 -18.462 1.00 94.75 106 LEU A CA 1
ATOM 843 C C . LEU A 1 106 ? 12.571 8.983 -18.546 1.00 94.75 106 LEU A C 1
ATOM 845 O O . LEU A 1 106 ? 13.045 9.494 -17.535 1.00 94.75 106 LEU A O 1
ATOM 849 N N . TYR A 1 107 ? 13.108 9.130 -19.751 1.00 94.44 107 TYR A N 1
ATOM 850 C CA . TYR A 1 107 ? 14.280 9.942 -20.043 1.00 94.44 107 TYR A CA 1
ATOM 851 C C . TYR A 1 107 ? 13.947 10.917 -21.167 1.00 94.44 107 TYR A C 1
ATOM 853 O O . TYR A 1 107 ? 13.447 10.522 -22.223 1.00 94.44 107 TYR A O 1
ATOM 861 N N . GLY A 1 108 ? 14.213 12.194 -20.930 1.00 92.50 108 GLY A N 1
ATOM 862 C CA . GLY A 1 108 ? 13.867 13.270 -21.842 1.00 92.50 108 GLY A CA 1
ATOM 863 C C . GLY A 1 108 ? 13.987 14.636 -21.182 1.00 92.50 108 GLY A C 1
ATOM 864 O O . GLY A 1 108 ? 14.449 14.752 -20.046 1.00 92.50 108 GLY A O 1
ATOM 865 N N . SER A 1 109 ? 13.545 15.663 -21.896 1.00 90.31 109 SER A N 1
ATOM 866 C CA . SER A 1 109 ? 13.480 17.043 -21.419 1.00 90.31 109 SER A CA 1
ATOM 867 C C . SER A 1 109 ? 12.024 17.484 -21.345 1.00 90.31 109 SER A C 1
ATOM 869 O O . SER A 1 109 ? 11.288 17.371 -22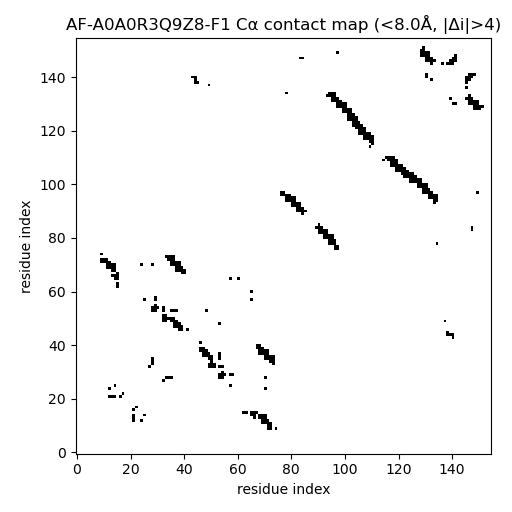.326 1.00 90.31 109 SER A O 1
ATOM 871 N N . ALA A 1 110 ? 11.608 17.970 -20.176 1.00 87.81 110 ALA A N 1
ATOM 872 C CA . ALA A 1 110 ? 10.291 18.568 -20.003 1.00 87.81 110 ALA A CA 1
ATOM 873 C C . ALA A 1 110 ? 10.234 19.943 -20.685 1.00 87.81 110 ALA A C 1
ATOM 875 O O . ALA A 1 110 ? 11.251 20.633 -20.781 1.00 87.81 110 ALA A O 1
ATOM 876 N N . ALA A 1 111 ? 9.042 20.348 -21.121 1.00 87.62 111 ALA A N 1
ATOM 877 C CA . ALA A 1 111 ? 8.802 21.721 -21.543 1.00 87.62 111 ALA A CA 1
ATOM 878 C C . ALA A 1 111 ? 8.743 22.627 -20.302 1.00 87.62 111 ALA A C 1
ATOM 880 O O . ALA A 1 111 ? 7.744 22.636 -19.582 1.00 87.62 111 ALA A O 1
ATOM 881 N N . VAL A 1 112 ? 9.840 23.327 -20.015 1.00 86.12 112 VAL A N 1
ATOM 882 C CA . VAL A 1 112 ? 9.982 24.270 -18.896 1.00 86.12 112 VAL A CA 1
ATOM 883 C C . VAL A 1 112 ? 10.830 25.452 -19.371 1.00 86.12 112 VAL A C 1
ATOM 885 O O . VAL A 1 112 ? 11.792 25.271 -20.122 1.00 86.12 112 VAL A O 1
ATOM 888 N N . ASP A 1 113 ? 10.471 26.661 -18.939 1.00 85.44 113 ASP A N 1
ATOM 889 C CA . ASP A 1 113 ? 11.124 27.923 -19.306 1.00 85.44 113 ASP A CA 1
ATOM 890 C C . ASP A 1 113 ? 11.259 28.112 -20.831 1.00 85.44 113 ASP A C 1
ATOM 892 O O . ASP A 1 113 ? 10.270 28.276 -21.542 1.00 85.44 113 ASP A O 1
ATOM 896 N N . ASN A 1 114 ? 12.494 28.084 -21.342 1.00 81.19 114 ASN A N 1
ATOM 897 C CA . ASN A 1 114 ? 12.828 28.292 -22.752 1.00 81.19 114 ASN A CA 1
ATOM 898 C C . ASN A 1 114 ? 12.702 27.016 -23.603 1.00 81.19 114 ASN A C 1
ATOM 900 O O . ASN A 1 114 ? 12.909 27.064 -24.818 1.00 81.19 114 ASN A O 1
ATOM 904 N N . ILE A 1 115 ? 12.399 25.866 -22.994 1.00 74.38 115 ILE A N 1
ATOM 905 C CA . ILE A 1 115 ? 12.118 24.623 -23.715 1.00 74.38 115 ILE A CA 1
ATOM 906 C C . ILE A 1 115 ? 10.622 24.598 -24.022 1.00 74.38 115 ILE A C 1
ATOM 908 O O . ILE A 1 115 ? 9.798 24.277 -23.173 1.00 74.38 115 ILE A O 1
ATOM 912 N N . ILE A 1 116 ? 10.277 24.960 -25.257 1.00 80.25 116 ILE A N 1
ATOM 913 C CA . ILE A 1 116 ? 8.881 25.150 -25.686 1.00 80.25 116 ILE A CA 1
ATOM 914 C C . ILE A 1 116 ? 8.186 23.809 -25.986 1.00 80.25 116 ILE A C 1
ATOM 916 O O . ILE A 1 116 ? 6.962 23.720 -25.948 1.00 80.25 116 ILE A O 1
ATOM 920 N N . VAL A 1 117 ? 8.955 22.755 -26.279 1.00 85.44 117 VAL A N 1
ATOM 921 C CA . VAL A 1 117 ? 8.426 21.442 -26.667 1.00 85.44 117 VAL A CA 1
ATOM 922 C C . VAL A 1 117 ? 9.068 20.355 -25.818 1.00 85.44 117 VAL A C 1
ATOM 924 O O . VAL A 1 117 ? 10.287 20.321 -25.658 1.00 85.44 117 VAL A O 1
ATOM 927 N N . GLU A 1 118 ? 8.243 19.454 -25.289 1.00 90.94 118 GLU A N 1
ATOM 928 C CA . GLU A 1 118 ? 8.725 18.260 -24.604 1.00 90.94 118 GLU A CA 1
ATOM 929 C C . GLU A 1 118 ? 9.519 17.363 -25.565 1.00 90.94 118 GLU A C 1
ATOM 931 O O . GLU A 1 118 ? 9.141 17.161 -26.718 1.00 90.94 118 GLU A O 1
ATOM 936 N N . ASN A 1 119 ? 10.624 16.798 -25.088 1.00 92.31 119 ASN A N 1
ATOM 937 C CA . ASN A 1 119 ? 11.416 15.837 -25.848 1.00 92.31 119 ASN A CA 1
ATOM 938 C C . ASN A 1 119 ? 11.570 14.550 -25.043 1.00 92.31 119 ASN A C 1
ATOM 940 O O . ASN A 1 119 ? 12.477 14.425 -24.220 1.00 92.31 119 ASN A O 1
ATOM 944 N N . ILE A 1 120 ? 10.682 13.586 -25.276 1.00 93.75 120 ILE A N 1
ATOM 945 C CA . ILE A 1 120 ? 10.757 12.265 -24.650 1.00 93.75 120 ILE A CA 1
ATOM 946 C C . ILE A 1 120 ? 11.671 11.379 -25.498 1.00 93.75 120 ILE A C 1
ATOM 948 O O . ILE A 1 120 ? 11.284 10.899 -26.560 1.00 93.75 120 ILE A O 1
ATOM 952 N N . MET A 1 121 ? 12.880 11.119 -25.004 1.00 95.06 121 MET A N 1
ATOM 953 C CA . MET A 1 121 ? 13.846 10.247 -25.677 1.00 95.06 121 MET A CA 1
ATOM 954 C C . MET A 1 121 ? 13.568 8.768 -25.401 1.00 95.06 121 MET A C 1
ATOM 956 O O . MET A 1 121 ? 13.802 7.914 -26.257 1.00 95.06 121 MET A O 1
ATOM 960 N N . LYS A 1 122 ? 13.092 8.441 -24.194 1.00 95.75 122 LYS A N 1
ATOM 961 C CA . LYS A 1 122 ? 12.757 7.069 -23.810 1.00 95.75 122 LYS A CA 1
ATOM 962 C C . LYS A 1 122 ? 11.661 7.035 -22.753 1.00 95.75 122 LYS A C 1
ATOM 964 O O . LYS A 1 122 ? 11.720 7.759 -21.770 1.00 95.75 122 LYS A O 1
ATOM 969 N N . ASN A 1 123 ? 10.697 6.143 -22.937 1.00 95.31 123 ASN A N 1
ATOM 970 C CA . ASN A 1 123 ? 9.684 5.794 -21.948 1.00 95.31 123 ASN A CA 1
ATOM 971 C C . ASN A 1 123 ? 9.572 4.271 -21.947 1.00 95.31 123 ASN A C 1
ATOM 973 O O . ASN A 1 123 ? 9.181 3.681 -22.957 1.00 95.31 123 ASN A O 1
ATOM 977 N N . HIS A 1 124 ? 10.020 3.627 -20.873 1.00 97.25 124 HIS A N 1
ATOM 978 C CA . HIS A 1 124 ? 10.196 2.184 -20.870 1.00 97.25 124 HIS A CA 1
ATOM 979 C C . HIS A 1 124 ? 9.893 1.570 -19.507 1.00 97.25 124 HIS A C 1
ATOM 981 O O . HIS A 1 124 ? 10.373 2.029 -18.473 1.00 97.25 124 HIS A O 1
ATOM 987 N N . VAL A 1 125 ? 9.126 0.484 -19.531 1.00 97.50 125 VAL A N 1
ATOM 988 C CA . VAL A 1 125 ? 8.868 -0.380 -18.377 1.00 97.50 125 VAL A CA 1
ATOM 989 C C . VAL A 1 125 ? 9.905 -1.496 -18.393 1.00 97.50 125 VAL A C 1
ATOM 991 O O . VAL A 1 125 ? 10.049 -2.174 -19.407 1.00 97.50 125 VAL A O 1
ATOM 994 N N . SER A 1 126 ? 10.632 -1.685 -17.295 1.00 95.75 126 SER A N 1
ATOM 995 C CA . SER A 1 126 ? 11.676 -2.705 -17.200 1.00 95.75 126 SER A CA 1
ATOM 996 C C . SER A 1 126 ? 11.822 -3.199 -15.772 1.00 95.75 126 SER A C 1
ATOM 998 O O . SER A 1 126 ? 12.339 -2.490 -14.913 1.00 95.75 126 SER A O 1
ATOM 1000 N N . GLY A 1 127 ? 11.451 -4.458 -15.561 1.00 96.38 127 GLY A N 1
ATOM 1001 C CA . GLY A 1 127 ? 11.572 -5.130 -14.275 1.00 96.38 127 GLY A CA 1
ATOM 1002 C C . GLY A 1 127 ? 10.342 -4.975 -13.386 1.00 96.38 127 GLY A C 1
ATOM 1003 O O . GLY A 1 127 ? 9.420 -4.201 -13.645 1.00 96.38 127 GLY A O 1
ATOM 1004 N N . HIS A 1 128 ? 10.334 -5.769 -12.328 1.00 97.31 128 HIS A N 1
ATOM 1005 C CA . HIS A 1 128 ? 9.275 -5.817 -11.336 1.00 97.31 128 HIS A CA 1
ATOM 1006 C C . HIS A 1 128 ? 9.851 -6.286 -10.002 1.00 97.31 128 HIS A C 1
ATOM 1008 O O . HIS A 1 128 ? 10.978 -6.777 -9.928 1.00 97.31 128 HIS A O 1
ATOM 1014 N N . ILE A 1 129 ? 9.054 -6.142 -8.956 1.00 96.69 129 ILE A N 1
ATOM 1015 C CA . ILE A 1 129 ? 9.310 -6.676 -7.625 1.00 96.69 129 ILE A CA 1
ATOM 1016 C C . ILE A 1 129 ? 7.977 -7.140 -7.055 1.00 96.69 129 ILE A C 1
ATOM 1018 O O . ILE A 1 129 ? 6.976 -6.440 -7.199 1.00 96.69 129 ILE A O 1
ATOM 1022 N N . ILE A 1 130 ? 7.949 -8.286 -6.386 1.00 96.31 130 ILE A N 1
ATOM 1023 C CA . ILE A 1 130 ? 6.864 -8.578 -5.452 1.00 96.31 130 ILE A CA 1
ATOM 1024 C C . ILE A 1 130 ? 7.421 -8.463 -4.047 1.00 96.31 130 ILE A C 1
ATOM 1026 O O . ILE A 1 130 ? 8.538 -8.891 -3.754 1.00 96.31 130 ILE A O 1
ATOM 1030 N N . ARG A 1 131 ? 6.642 -7.826 -3.180 1.00 96.50 131 ARG A N 1
ATOM 1031 C CA . ARG A 1 131 ? 6.867 -7.854 -1.741 1.00 96.50 131 ARG A CA 1
ATOM 1032 C C . ARG A 1 131 ? 5.733 -8.637 -1.114 1.00 96.50 131 ARG A C 1
ATOM 1034 O O . ARG A 1 131 ? 4.578 -8.252 -1.275 1.00 96.50 131 ARG A O 1
ATOM 1041 N N . SER A 1 132 ? 6.071 -9.702 -0.406 1.00 96.88 132 SER A N 1
ATOM 1042 C CA . SER A 1 132 ? 5.101 -10.557 0.272 1.00 96.88 132 SER A CA 1
ATOM 1043 C C . SER A 1 132 ? 5.197 -10.360 1.778 1.00 96.88 132 SER A C 1
ATOM 1045 O O . SER A 1 132 ? 6.286 -10.198 2.333 1.00 96.88 132 SER A O 1
ATOM 1047 N N . LYS A 1 133 ? 4.051 -10.338 2.449 1.00 95.69 133 LYS A N 1
ATOM 1048 C CA . LYS A 1 133 ? 3.943 -10.218 3.910 1.00 95.69 133 LYS A CA 1
ATOM 1049 C C . LYS A 1 133 ? 2.829 -11.113 4.429 1.00 95.69 133 LYS A C 1
ATOM 1051 O O . LYS A 1 133 ? 1.957 -11.504 3.657 1.00 95.69 133 LYS A O 1
ATOM 1056 N N . ASP A 1 134 ? 2.838 -11.399 5.726 1.00 96.06 134 ASP A N 1
ATOM 1057 C CA . ASP A 1 134 ? 1.712 -12.061 6.392 1.00 96.06 134 ASP A CA 1
ATOM 1058 C C . ASP A 1 134 ? 0.409 -11.291 6.116 1.00 96.06 134 ASP A C 1
ATOM 1060 O O . ASP A 1 134 ? 0.380 -10.058 6.203 1.00 96.06 134 ASP A O 1
ATOM 1064 N N . LYS A 1 135 ? -0.678 -12.006 5.811 1.00 95.81 135 LYS A N 1
ATOM 1065 C CA . LYS A 1 135 ? -2.007 -11.410 5.595 1.00 95.81 135 LYS A CA 1
ATOM 1066 C C . LYS A 1 135 ? -2.495 -10.530 6.758 1.00 95.81 135 LYS A C 1
ATOM 1068 O O . LYS A 1 135 ? -3.314 -9.641 6.544 1.00 95.81 135 LYS A O 1
ATOM 1073 N N . SER A 1 136 ? -2.040 -10.806 7.978 1.00 93.00 136 SER A N 1
ATOM 1074 C CA . SER A 1 136 ? -2.425 -10.132 9.222 1.00 93.00 136 SER A CA 1
ATOM 1075 C C . SER A 1 136 ? -1.579 -8.897 9.534 1.00 93.00 136 SER A C 1
ATOM 1077 O O . SER A 1 136 ? -1.918 -8.139 10.441 1.00 93.00 136 SER A O 1
ATOM 1079 N N . VAL A 1 137 ? -0.498 -8.661 8.785 1.00 92.12 137 VAL A N 1
ATOM 1080 C CA . VAL A 1 137 ? 0.396 -7.521 9.001 1.00 92.12 137 VAL A CA 1
ATOM 1081 C C . VAL A 1 137 ? -0.021 -6.354 8.109 1.00 92.12 137 VAL A C 1
ATOM 1083 O O . VAL A 1 137 ? 0.017 -6.424 6.880 1.00 92.12 137 VAL A O 1
ATOM 1086 N N . ASP A 1 138 ? -0.372 -5.227 8.725 1.00 91.50 138 ASP A N 1
ATOM 1087 C CA . ASP A 1 138 ? -0.775 -4.017 7.999 1.00 91.50 138 ASP A CA 1
ATOM 1088 C C . ASP A 1 138 ? 0.414 -3.285 7.364 1.00 91.50 138 ASP A C 1
ATOM 1090 O O . ASP A 1 138 ? 0.344 -2.837 6.216 1.00 91.50 138 ASP A O 1
ATOM 1094 N N . LYS A 1 139 ? 1.545 -3.216 8.069 1.00 85.75 139 LYS A N 1
ATOM 1095 C CA . LYS A 1 139 ? 2.746 -2.528 7.580 1.00 85.75 139 LYS A CA 1
ATOM 1096 C C . LYS A 1 139 ? 3.382 -3.291 6.418 1.00 85.75 139 LYS A C 1
ATOM 1098 O O . LYS A 1 139 ? 3.376 -4.516 6.371 1.00 85.75 139 LYS A O 1
ATOM 1103 N N . GLY A 1 140 ? 3.897 -2.553 5.444 1.00 85.44 140 GLY A N 1
ATOM 1104 C CA . GLY A 1 140 ? 4.717 -3.101 4.366 1.00 85.44 140 GLY A CA 1
ATOM 1105 C C . GLY A 1 140 ? 6.185 -2.743 4.563 1.00 85.44 140 GLY A C 1
ATOM 1106 O O . GLY A 1 140 ? 6.557 -2.114 5.547 1.00 85.44 140 GLY A O 1
ATOM 1107 N N . GLY A 1 141 ? 7.012 -3.095 3.584 1.00 86.38 141 GLY A N 1
ATOM 1108 C CA . GLY A 1 141 ? 8.408 -2.664 3.537 1.00 86.38 141 GLY A CA 1
ATOM 1109 C C . GLY A 1 141 ? 9.387 -3.747 3.978 1.00 86.38 141 GLY A C 1
ATOM 1110 O O . GLY A 1 141 ? 9.339 -4.268 5.088 1.00 86.38 141 GLY A O 1
ATOM 1111 N N . VAL A 1 142 ? 10.311 -4.062 3.074 1.00 89.94 142 VAL A N 1
ATOM 1112 C CA . VAL A 1 142 ? 11.359 -5.064 3.303 1.00 89.94 142 VAL A CA 1
ATOM 1113 C C . VAL A 1 142 ? 12.432 -4.516 4.242 1.00 89.94 142 VAL A C 1
ATOM 1115 O O . VAL A 1 142 ? 12.858 -5.210 5.157 1.00 89.94 142 VAL A O 1
ATOM 1118 N N . ALA A 1 143 ? 12.806 -3.242 4.079 1.00 87.12 143 ALA A N 1
ATOM 1119 C CA . ALA A 1 143 ? 13.852 -2.596 4.875 1.00 87.12 143 ALA A CA 1
ATOM 1120 C C . ALA A 1 143 ? 13.531 -2.516 6.379 1.00 87.12 143 ALA A C 1
ATOM 1122 O O . ALA A 1 143 ? 14.447 -2.482 7.192 1.00 87.12 143 ALA A O 1
ATOM 1123 N N . ILE A 1 144 ? 12.245 -2.513 6.748 1.00 86.69 144 ILE A N 1
ATOM 1124 C CA . ILE A 1 144 ? 11.796 -2.496 8.148 1.00 86.69 144 ILE A CA 1
ATOM 1125 C C . ILE A 1 144 ? 11.402 -3.889 8.667 1.00 86.69 144 ILE A C 1
ATOM 1127 O O . ILE A 1 144 ? 10.813 -4.004 9.737 1.00 86.69 144 ILE A O 1
ATOM 1131 N N . GLY A 1 145 ? 11.661 -4.945 7.888 1.00 87.81 145 GLY A N 1
ATOM 1132 C CA . GLY A 1 145 ? 11.368 -6.335 8.249 1.00 87.81 145 GLY A CA 1
ATOM 1133 C C . GLY A 1 145 ? 9.907 -6.774 8.087 1.00 87.81 145 GLY A C 1
ATOM 1134 O O . GLY A 1 145 ? 9.613 -7.955 8.241 1.00 87.81 145 GLY A O 1
ATOM 1135 N N . ALA A 1 146 ? 8.984 -5.883 7.719 1.00 89.12 146 ALA A N 1
ATOM 1136 C CA . ALA A 1 146 ? 7.556 -6.206 7.618 1.00 89.12 146 ALA A CA 1
ATOM 1137 C C . ALA A 1 146 ? 7.199 -7.090 6.405 1.00 89.12 146 ALA A C 1
ATOM 1139 O O . ALA A 1 146 ? 6.194 -7.794 6.429 1.00 89.12 146 ALA A O 1
ATOM 1140 N N . ALA A 1 147 ? 8.026 -7.084 5.357 1.00 93.94 147 ALA A N 1
ATOM 1141 C CA . ALA A 1 147 ? 7.846 -7.898 4.154 1.00 93.94 147 ALA A CA 1
ATOM 1142 C C . ALA A 1 147 ? 9.134 -8.647 3.769 1.00 93.94 147 ALA A C 1
ATOM 1144 O O . ALA A 1 147 ? 10.217 -8.356 4.285 1.00 93.94 147 ALA A O 1
ATOM 1145 N N . VAL A 1 148 ? 9.011 -9.589 2.837 1.00 95.56 148 VAL A N 1
ATOM 1146 C CA . VAL A 1 148 ? 10.114 -10.255 2.131 1.00 95.56 148 VAL A CA 1
ATOM 1147 C C . VAL A 1 148 ? 10.011 -10.022 0.625 1.00 95.56 148 VAL A C 1
ATOM 1149 O O . VAL A 1 148 ? 8.960 -9.624 0.122 1.00 95.56 148 VAL A O 1
ATOM 1152 N N . ILE A 1 149 ? 11.119 -10.231 -0.086 1.00 97.12 149 ILE A N 1
ATOM 1153 C CA . ILE A 1 149 ? 11.165 -10.180 -1.551 1.00 97.12 149 ILE A CA 1
ATOM 1154 C C . ILE A 1 149 ? 10.596 -11.480 -2.111 1.00 97.12 149 ILE A C 1
ATOM 1156 O O . ILE A 1 149 ? 10.884 -12.554 -1.588 1.00 97.12 149 ILE A O 1
ATOM 1160 N N . ASP A 1 150 ? 9.817 -11.368 -3.179 1.00 96.44 150 ASP A N 1
ATOM 1161 C CA . ASP A 1 150 ? 9.145 -12.483 -3.836 1.00 96.44 150 ASP A CA 1
ATOM 1162 C C . ASP A 1 150 ? 9.135 -12.290 -5.367 1.00 96.44 150 ASP A C 1
ATOM 1164 O O . ASP A 1 150 ? 9.547 -11.243 -5.884 1.00 96.44 150 ASP A O 1
ATOM 1168 N N . SER A 1 151 ? 8.672 -13.300 -6.105 1.00 94.88 151 SER A N 1
ATOM 1169 C CA . SER A 1 151 ? 8.556 -13.304 -7.569 1.00 94.88 151 SER A CA 1
ATOM 1170 C C . SER A 1 151 ? 7.154 -13.722 -8.031 1.00 94.88 151 SER A C 1
ATOM 1172 O O . SER A 1 151 ? 6.520 -14.562 -7.395 1.00 94.88 151 SER A O 1
ATOM 1174 N N . PRO A 1 152 ? 6.642 -13.167 -9.146 1.00 93.25 152 PRO A N 1
ATOM 1175 C CA . PRO A 1 152 ? 5.348 -13.570 -9.686 1.00 93.25 152 PRO A CA 1
ATOM 1176 C C . PRO A 1 152 ? 5.395 -14.992 -10.244 1.00 93.25 152 PRO A C 1
ATOM 1178 O O . PRO A 1 152 ? 6.272 -15.327 -11.040 1.00 93.25 152 PRO A O 1
ATOM 1181 N N . TYR A 1 153 ? 4.375 -15.782 -9.920 1.00 92.62 153 TYR A N 1
ATOM 1182 C CA . TYR A 1 153 ? 4.018 -16.979 -10.671 1.00 92.62 153 TYR A CA 1
ATOM 1183 C C . TYR A 1 153 ? 2.794 -16.665 -11.537 1.00 92.62 153 TYR A C 1
ATOM 1185 O O . TYR A 1 153 ? 1.740 -16.314 -1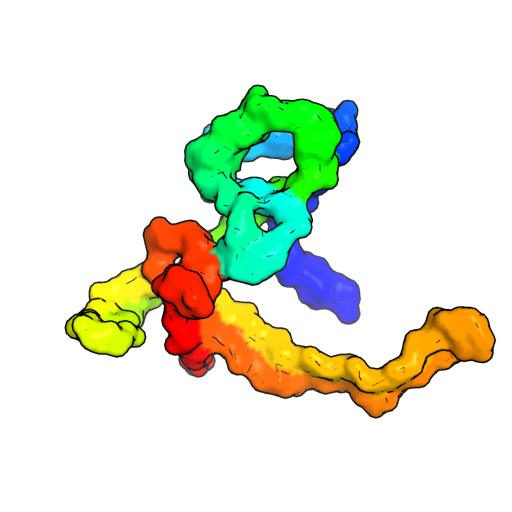1.009 1.00 92.62 153 TYR A O 1
ATOM 1193 N N . LEU A 1 154 ? 2.952 -16.729 -12.860 1.00 93.31 154 LEU A N 1
ATOM 1194 C CA . LEU A 1 154 ? 1.867 -16.469 -13.810 1.00 93.31 154 LEU A CA 1
ATOM 1195 C C . LEU A 1 154 ? 1.043 -17.747 -14.002 1.00 93.31 154 LEU A C 1
ATOM 1197 O O . LEU A 1 154 ? 1.619 -18.810 -14.234 1.00 93.31 154 LEU A O 1
ATOM 1201 N N . PHE A 1 155 ? -0.281 -17.627 -13.914 1.00 84.88 155 PHE A N 1
ATOM 1202 C CA . PHE A 1 155 ? -1.246 -18.721 -14.035 1.00 84.88 155 PHE A CA 1
ATOM 1203 C C . PHE A 1 155 ? -2.426 -18.323 -14.924 1.00 84.88 155 PHE A C 1
ATOM 1205 O O . PHE A 1 155 ? -2.678 -17.102 -15.060 1.00 84.88 155 PHE A O 1
#

Sequence (155 aa):
MCARIRQTFAGMWGLENDDEKTQRIIQDAIAHPEKFVLKPQLEGGGGNYYGKEVAEKLKTMNRDEMAAYIIMERITPMVVKNYVIRPQEEPLLMDVVGELGVYAYLYGSAAVDNIIVENIMKNHVSGHIIRSKDKSVDKGGVAIGAAVIDSPYLF

Secondary structure (DSSP, 8-state):
-HHHHHTTPPPEEE-S--SHHHHHHHHHHHH-GGGEEEEES--TT-S-EETHHHHHHHHH--HHHHHTEEEEE---PPPEEEEE--TTS--EEEEEEEEEEEEEEEEEE---TT--S-EEEEEEEEEEEEEEEETT---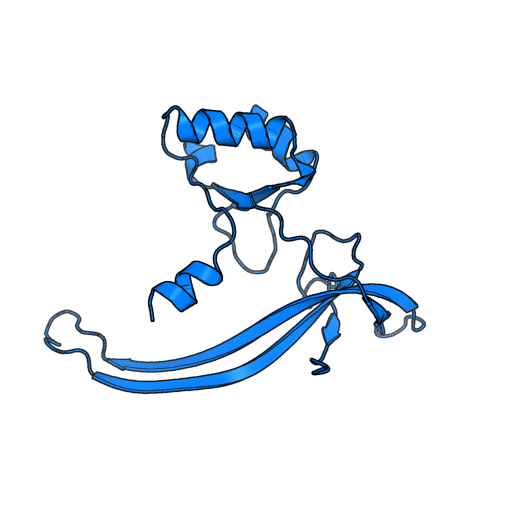--TTTTS-EEE-PPP-

Solvent-accessible surface area (backbone atoms only — not comparable to full-atom values): 9223 Å² total; per-residue (Å²): 110,70,67,68,57,58,71,72,59,68,58,72,42,70,44,67,57,97,43,72,67,36,54,49,52,52,51,48,35,50,77,45,18,74,52,31,32,35,34,52,92,64,71,85,62,57,78,64,33,52,32,70,52,30,27,56,49,65,74,70,54,52,70,75,55,31,50,48,32,32,46,29,52,49,82,82,73,73,75,45,80,46,75,48,76,52,91,99,49,77,73,40,81,42,54,25,30,72,47,81,46,76,39,66,55,75,44,66,47,73,56,53,90,91,36,85,60,66,42,78,78,42,78,48,77,64,67,67,46,27,40,34,27,51,67,87,53,86,57,52,39,53,94,79,65,45,22,42,84,49,75,88,80,90,130

Radius of gyration: 19.53 Å; Cα contacts (8 Å, |Δi|>4): 246; chains: 1; bounding box: 40×50×44 Å

Nearest PDB structures (foldseek):
  5oeu-assembly1_A  TM=9.453E-01  e=4.998E-12  Globodera pallida
  2hgs-assembly1_A-2  TM=9.196E-01  e=5.291E-12  Homo sapiens
  8fbz-assembly1_B  TM=8.941E-01  e=8.153E-11  Homo sapiens
  8fbz-assembly1_A  TM=8.908E-01  e=1.286E-10  Homo sapiens
  1m0w-assembly1_A  TM=8.136E-01  e=2.002E-07  Saccharomyces cerevisiae

pLDDT: mean 94.14, std 5.33, range [67.19, 98.5]

Mean predicted aligned error: 4.53 Å

Organism: NCBI:txid42155